Protein AF-A0A8J8AQG9-F1 (afdb_monomer_lite)

Structure (mmCIF, N/CA/C/O backbone):
data_AF-A0A8J8AQG9-F1
#
_entry.id   AF-A0A8J8AQG9-F1
#
loop_
_atom_site.group_PDB
_atom_site.id
_atom_site.type_symbol
_atom_site.label_atom_id
_atom_site.label_alt_id
_atom_site.label_comp_id
_atom_site.label_asym_id
_atom_site.label_entity_id
_atom_site.label_seq_id
_atom_site.pdbx_PDB_ins_code
_atom_site.Cartn_x
_atom_site.Cartn_y
_atom_site.Cartn_z
_atom_site.occupancy
_atom_site.B_iso_or_equiv
_atom_site.auth_seq_id
_atom_site.auth_comp_id
_atom_site.auth_asym_id
_atom_site.auth_atom_id
_atom_site.pdbx_PDB_model_num
ATOM 1 N N . PHE A 1 1 ? 2.863 -6.650 -1.900 1.00 89.25 1 PHE A N 1
ATOM 2 C CA . PHE A 1 1 ? 2.854 -6.531 -3.370 1.00 89.25 1 PHE A CA 1
ATOM 3 C C . PHE A 1 1 ? 1.446 -6.736 -3.888 1.00 89.25 1 PHE A C 1
ATOM 5 O O . PHE A 1 1 ? 0.728 -7.558 -3.326 1.00 89.25 1 PHE A O 1
ATOM 12 N N . ALA A 1 2 ? 1.061 -5.975 -4.908 1.00 91.75 2 ALA A N 1
ATOM 13 C CA . ALA A 1 2 ? -0.131 -6.219 -5.705 1.00 91.75 2 ALA A CA 1
ATOM 14 C C . ALA A 1 2 ? 0.036 -7.484 -6.567 1.00 91.75 2 ALA A C 1
ATOM 16 O O . ALA A 1 2 ? 1.175 -7.873 -6.849 1.00 91.75 2 ALA A O 1
ATOM 17 N N . PRO A 1 3 ? -1.069 -8.116 -7.002 1.00 91.19 3 PRO A N 1
ATOM 18 C CA . PRO A 1 3 ? -1.016 -9.301 -7.863 1.00 91.19 3 P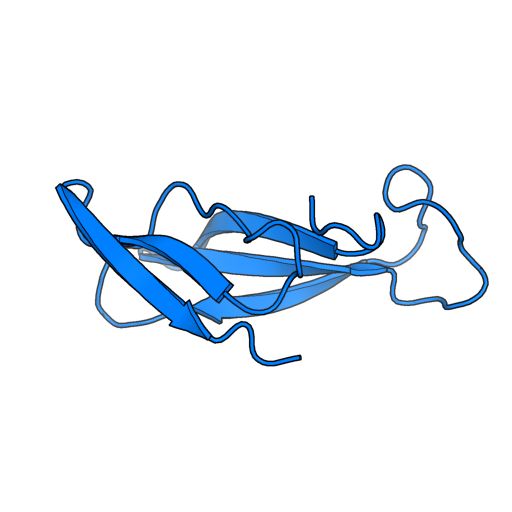RO A CA 1
ATOM 19 C C . PRO A 1 3 ? -0.277 -9.081 -9.192 1.00 91.19 3 PRO A C 1
ATOM 21 O O . PRO A 1 3 ? 0.244 -10.032 -9.764 1.00 91.19 3 PRO A O 1
ATOM 24 N N . ASP A 1 4 ? -0.197 -7.835 -9.671 1.00 89.88 4 ASP A N 1
ATOM 25 C CA . ASP A 1 4 ? 0.515 -7.470 -10.901 1.00 89.88 4 ASP A CA 1
ATOM 26 C C . ASP A 1 4 ? 2.051 -7.496 -10.777 1.00 89.88 4 ASP A C 1
ATOM 28 O O . ASP A 1 4 ? 2.746 -7.396 -11.787 1.00 89.88 4 ASP A O 1
ATOM 32 N N . GLY A 1 5 ? 2.596 -7.602 -9.558 1.00 92.62 5 GLY A N 1
ATOM 33 C CA . GLY A 1 5 ? 4.036 -7.548 -9.288 1.00 92.62 5 GLY A CA 1
ATOM 34 C C . GLY A 1 5 ? 4.699 -6.184 -9.539 1.00 92.62 5 GLY A C 1
ATOM 35 O O . GLY A 1 5 ? 5.918 -6.067 -9.400 1.00 92.62 5 GLY A O 1
ATOM 36 N N . LYS A 1 6 ? 3.922 -5.151 -9.884 1.00 94.62 6 LYS A N 1
ATOM 37 C CA . LYS A 1 6 ? 4.390 -3.804 -10.255 1.00 94.62 6 LYS A CA 1
ATOM 38 C C . LYS A 1 6 ? 4.006 -2.726 -9.249 1.00 94.62 6 LYS A C 1
ATOM 40 O O . LYS A 1 6 ? 4.541 -1.618 -9.327 1.00 94.62 6 LYS A O 1
ATOM 45 N N . THR A 1 7 ? 3.132 -3.049 -8.299 1.00 94.94 7 THR A N 1
ATOM 46 C CA . THR A 1 7 ? 2.724 -2.133 -7.232 1.00 94.94 7 THR A CA 1
ATOM 47 C C . THR A 1 7 ? 3.021 -2.693 -5.838 1.00 94.94 7 THR A C 1
ATOM 49 O O . THR A 1 7 ? 2.799 -3.871 -5.536 1.00 94.94 7 THR A O 1
ATOM 52 N N . LEU A 1 8 ? 3.499 -1.822 -4.950 1.00 95.81 8 LEU A N 1
ATOM 53 C CA . LEU A 1 8 ? 3.664 -2.074 -3.523 1.00 95.81 8 LEU A CA 1
ATOM 54 C C . LEU A 1 8 ? 2.737 -1.147 -2.729 1.00 95.81 8 LEU A C 1
ATOM 56 O O . LEU A 1 8 ? 2.751 0.065 -2.921 1.00 95.81 8 LEU A O 1
ATOM 60 N N . TYR A 1 9 ? 1.962 -1.740 -1.822 1.00 96.56 9 TYR A N 1
ATOM 61 C CA . TYR A 1 9 ? 1.172 -1.032 -0.817 1.00 96.56 9 TYR A CA 1
ATOM 62 C C . TYR A 1 9 ? 1.842 -1.214 0.540 1.00 96.56 9 TYR A C 1
ATOM 64 O O . TYR A 1 9 ? 2.204 -2.343 0.886 1.00 96.56 9 TYR A O 1
ATOM 72 N N . TYR A 1 10 ? 2.024 -0.128 1.281 1.00 97.62 10 TYR A N 1
ATOM 73 C CA . TYR A 1 10 ? 2.686 -0.134 2.585 1.00 97.62 10 TYR A CA 1
ATOM 74 C C . TYR A 1 10 ? 2.236 1.055 3.422 1.00 97.62 10 TYR A C 1
ATOM 76 O O . TYR A 1 10 ? 1.760 2.046 2.878 1.00 97.62 10 TYR A O 1
ATOM 84 N N . SER A 1 11 ? 2.403 0.946 4.736 1.00 98.00 11 SER A N 1
ATOM 85 C CA . SER A 1 11 ? 2.219 2.077 5.641 1.00 98.00 11 SER A CA 1
ATO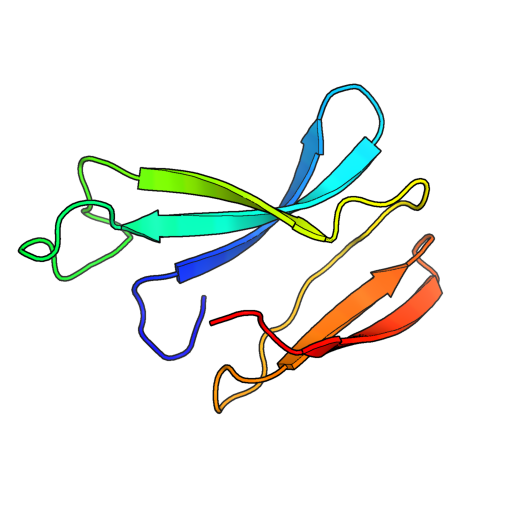M 86 C C . SER A 1 11 ? 3.526 2.841 5.799 1.00 98.00 11 SER A C 1
ATOM 88 O O . SER A 1 11 ? 4.584 2.216 5.928 1.00 98.00 11 SER A O 1
ATOM 90 N N . ALA A 1 12 ? 3.459 4.167 5.817 1.00 98.00 12 ALA A N 1
ATOM 91 C CA . ALA A 1 12 ? 4.603 5.023 6.102 1.00 98.00 12 ALA A CA 1
ATOM 92 C C . ALA A 1 12 ? 4.168 6.239 6.915 1.00 98.00 12 ALA A C 1
ATOM 94 O O . ALA A 1 12 ? 3.148 6.848 6.613 1.00 98.00 12 ALA A O 1
ATOM 95 N N . GLU A 1 13 ? 4.977 6.614 7.903 1.00 97.50 13 GLU A N 1
ATOM 96 C CA . GLU A 1 13 ? 4.795 7.881 8.600 1.00 97.50 13 GLU A CA 1
ATOM 97 C C . GLU A 1 13 ? 5.363 9.021 7.759 1.00 97.50 13 GLU A C 1
ATOM 99 O O . GLU A 1 13 ? 6.549 9.024 7.405 1.00 97.50 13 GLU A O 1
ATOM 104 N N . ARG A 1 14 ? 4.525 10.010 7.454 1.00 94.00 14 ARG A N 1
ATOM 105 C CA . ARG A 1 14 ? 4.946 11.269 6.842 1.00 94.00 14 ARG A CA 1
ATOM 106 C C . ARG A 1 14 ? 4.268 12.424 7.539 1.00 94.00 14 ARG A C 1
ATOM 108 O O . ARG A 1 14 ? 3.069 12.403 7.764 1.00 94.00 14 ARG A O 1
ATOM 115 N N . ASN A 1 15 ? 5.046 13.458 7.853 1.00 93.38 15 ASN A N 1
ATOM 116 C CA . ASN A 1 15 ? 4.534 14.687 8.463 1.00 93.38 15 ASN A CA 1
ATOM 117 C C . ASN A 1 15 ? 3.681 14.444 9.728 1.00 93.38 15 ASN A C 1
ATOM 119 O O . ASN A 1 15 ? 2.771 15.216 10.009 1.00 93.38 15 ASN A O 1
ATOM 123 N N . GLY A 1 16 ? 3.992 13.387 10.488 1.00 96.06 16 GLY A N 1
ATOM 124 C CA . GLY A 1 16 ? 3.305 13.046 11.733 1.00 96.06 16 GLY A CA 1
ATOM 125 C C . GLY A 1 16 ? 2.009 12.249 11.582 1.00 96.06 16 GLY A C 1
ATOM 126 O O . GLY A 1 16 ? 1.289 12.155 12.570 1.00 96.06 16 GLY A O 1
ATOM 127 N N . SER A 1 17 ? 1.716 11.684 10.405 1.00 97.19 17 SER A N 1
ATOM 128 C CA . SER A 1 17 ? 0.612 10.734 10.230 1.00 97.19 17 SER A CA 1
ATOM 129 C C . SER A 1 17 ? 1.057 9.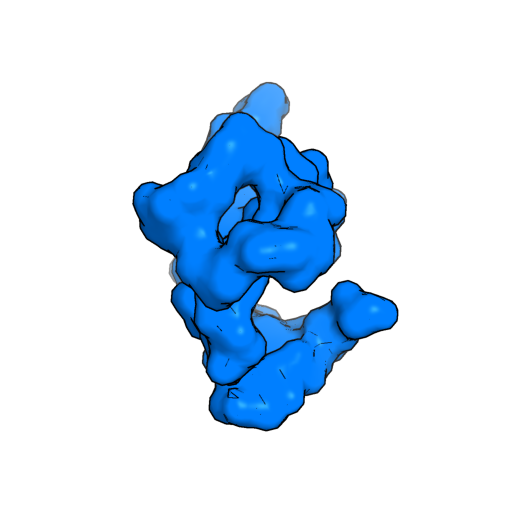477 9.487 1.00 97.19 17 SER A C 1
ATOM 131 O O . SER A 1 17 ? 1.878 9.544 8.563 1.00 97.19 17 SER A O 1
ATOM 133 N N . TRP A 1 18 ? 0.580 8.318 9.942 1.00 98.44 18 TRP A N 1
ATOM 134 C CA . TRP A 1 18 ? 0.744 7.045 9.250 1.00 98.44 18 TRP A CA 1
ATOM 135 C C . TRP A 1 18 ? -0.333 6.873 8.192 1.00 98.44 18 TRP A C 1
ATOM 137 O O . TRP A 1 18 ? -1.480 6.595 8.519 1.00 98.44 18 TRP A O 1
ATOM 147 N N . ASP A 1 19 ? 0.091 6.908 6.935 1.00 98.12 19 ASP A N 1
ATOM 148 C CA . ASP A 1 19 ? -0.782 6.730 5.780 1.00 98.12 19 ASP A CA 1
ATOM 149 C C . ASP A 1 19 ? -0.466 5.418 5.058 1.00 98.12 19 ASP A C 1
ATOM 151 O O . ASP A 1 19 ? 0.655 4.888 5.119 1.00 98.12 19 ASP A O 1
ATOM 155 N N . ILE A 1 20 ? -1.423 4.924 4.271 1.00 97.75 20 ILE A N 1
ATOM 156 C CA . ILE A 1 20 ? -1.160 3.878 3.279 1.00 97.75 20 ILE A CA 1
ATOM 157 C C . ILE A 1 20 ? -0.729 4.517 1.968 1.00 97.75 20 ILE A C 1
ATOM 159 O O . ILE A 1 20 ? -1.475 5.236 1.301 1.00 97.75 20 ILE A O 1
ATOM 163 N N . MET A 1 21 ? 0.474 4.152 1.553 1.00 97.06 21 MET A N 1
ATOM 164 C CA . MET A 1 21 ? 1.136 4.624 0.351 1.00 97.06 21 MET A CA 1
ATOM 165 C C . MET A 1 21 ? 1.066 3.576 -0.756 1.00 97.06 21 MET A C 1
ATOM 167 O O . MET A 1 21 ? 1.055 2.364 -0.510 1.00 97.06 21 MET A O 1
ATOM 171 N N . LYS A 1 22 ? 1.071 4.058 -1.999 1.00 96.12 22 LYS A N 1
ATOM 172 C CA . LYS A 1 22 ? 1.195 3.255 -3.215 1.00 96.12 22 LYS A CA 1
ATOM 173 C C . LYS A 1 22 ? 2.499 3.617 -3.913 1.00 96.12 22 LYS A C 1
ATOM 175 O O . LYS A 1 22 ? 2.680 4.755 -4.337 1.00 96.12 22 LYS A O 1
ATOM 180 N N . ALA A 1 23 ? 3.375 2.634 -4.090 1.00 97.06 23 ALA A N 1
ATOM 181 C CA . ALA A 1 23 ? 4.548 2.737 -4.950 1.00 97.06 23 ALA A CA 1
ATOM 182 C C . ALA A 1 23 ? 4.346 1.893 -6.211 1.00 97.06 23 ALA A C 1
ATOM 184 O O . ALA A 1 23 ? 3.962 0.727 -6.122 1.00 97.06 23 ALA A O 1
ATOM 185 N N . THR A 1 24 ? 4.605 2.463 -7.387 1.00 96.88 24 THR A N 1
ATOM 186 C CA . THR A 1 24 ? 4.423 1.798 -8.688 1.00 96.88 24 THR A CA 1
ATOM 187 C C . THR A 1 24 ? 5.635 2.034 -9.585 1.00 96.88 24 THR A C 1
ATOM 189 O O . THR A 1 24 ? 6.205 3.126 -9.588 1.00 96.88 24 THR A O 1
ATOM 192 N N . ILE A 1 25 ? 6.015 1.021 -10.367 1.00 97.25 25 ILE A N 1
ATOM 193 C CA . ILE A 1 25 ? 7.019 1.160 -11.434 1.00 97.25 25 ILE A CA 1
ATOM 194 C C . ILE A 1 25 ? 6.574 2.265 -12.406 1.00 97.25 25 ILE A C 1
ATOM 196 O O . ILE A 1 25 ? 5.473 2.198 -12.955 1.00 97.25 25 ILE A O 1
ATOM 200 N N . ALA A 1 26 ? 7.419 3.270 -12.647 1.00 96.75 26 ALA A N 1
ATOM 201 C CA . ALA A 1 26 ? 7.074 4.378 -13.542 1.00 96.75 26 ALA A CA 1
ATOM 202 C C . ALA A 1 26 ? 7.321 4.056 -15.028 1.00 96.75 26 ALA A C 1
ATOM 204 O O . ALA A 1 26 ? 6.608 4.556 -15.899 1.00 96.75 26 ALA A O 1
ATOM 205 N N . ARG A 1 27 ? 8.328 3.225 -15.329 1.00 96.00 27 ARG A N 1
ATOM 206 C CA . ARG A 1 27 ? 8.724 2.855 -16.698 1.00 96.00 27 ARG A CA 1
ATOM 207 C C . ARG A 1 27 ? 8.092 1.531 -17.105 1.00 96.00 27 ARG A C 1
ATOM 209 O O . ARG A 1 27 ? 8.334 0.504 -16.480 1.00 96.00 27 ARG A O 1
ATOM 216 N N . LYS A 1 28 ? 7.282 1.530 -18.164 1.00 91.62 28 LYS A N 1
ATOM 217 C CA . LYS A 1 28 ? 6.509 0.341 -18.572 1.00 91.62 28 LYS A CA 1
ATOM 218 C C . LYS A 1 28 ? 7.395 -0.803 -19.066 1.00 91.62 28 LYS A C 1
ATOM 220 O O . LYS A 1 28 ? 6.984 -1.960 -18.984 1.00 91.62 28 LYS A O 1
ATOM 225 N N . GLU A 1 29 ? 8.583 -0.464 -19.554 1.00 95.25 29 GLU A N 1
ATOM 226 C CA . GLU A 1 29 ? 9.597 -1.372 -20.084 1.00 95.25 29 GLU A CA 1
ATOM 227 C C . GLU A 1 29 ? 10.310 -2.158 -18.973 1.00 95.25 29 GLU A C 1
ATOM 229 O O . GLU A 1 29 ? 10.939 -3.175 -19.254 1.00 95.25 29 GLU A O 1
ATOM 234 N N . GLU A 1 30 ? 10.204 -1.721 -17.713 1.00 95.56 30 GLU A N 1
ATOM 235 C CA . GLU A 1 30 ? 10.808 -2.395 -16.565 1.00 95.56 30 GLU A CA 1
ATOM 236 C C . GLU A 1 30 ? 9.830 -3.444 -15.992 1.00 95.56 30 GLU A C 1
ATOM 238 O O . GLU A 1 30 ? 8.743 -3.095 -15.515 1.00 95.56 30 GLU A O 1
ATOM 243 N N . PRO A 1 31 ? 10.165 -4.750 -16.040 1.00 92.06 31 PRO A N 1
ATOM 244 C CA . PRO A 1 31 ? 9.214 -5.804 -15.686 1.00 92.06 31 PRO A CA 1
ATOM 245 C C . PRO A 1 31 ? 9.100 -6.056 -14.178 1.00 92.06 31 PRO A C 1
ATOM 247 O O . PRO A 1 31 ? 8.077 -6.574 -13.735 1.00 92.06 31 PRO A O 1
ATOM 250 N N . TYR A 1 32 ? 10.123 -5.706 -13.393 1.00 94.06 32 TYR A N 1
ATOM 251 C CA . TYR A 1 32 ? 10.234 -6.108 -11.992 1.00 94.06 32 TYR A CA 1
ATOM 252 C C . TYR A 1 32 ? 10.382 -4.915 -11.055 1.00 94.06 32 TYR A C 1
ATOM 254 O O . TYR A 1 32 ? 11.291 -4.104 -11.223 1.00 94.06 32 TYR A O 1
ATOM 262 N N . PHE A 1 33 ? 9.554 -4.860 -10.006 1.00 95.94 33 PHE A N 1
ATOM 263 C CA . PHE A 1 33 ? 9.603 -3.775 -9.021 1.00 95.94 33 PHE A CA 1
ATOM 264 C C . PHE A 1 33 ? 10.969 -3.685 -8.329 1.00 95.94 33 PHE A C 1
ATOM 266 O O . PHE A 1 33 ? 11.520 -2.600 -8.195 1.00 95.94 33 PHE A O 1
ATOM 273 N N . TYR A 1 34 ? 11.553 -4.829 -7.950 1.00 93.62 34 TYR A N 1
ATOM 274 C CA . TYR A 1 34 ? 12.841 -4.884 -7.245 1.00 93.62 34 TYR A CA 1
ATOM 275 C C . TYR A 1 34 ? 14.036 -4.384 -8.077 1.00 93.62 34 TYR A C 1
ATOM 277 O O . TYR A 1 34 ? 15.089 -4.111 -7.512 1.00 93.62 34 TYR A O 1
ATOM 285 N N . ALA A 1 35 ? 13.890 -4.301 -9.403 1.00 95.50 35 ALA A N 1
ATOM 286 C CA . ALA A 1 35 ? 14.931 -3.858 -10.329 1.00 95.50 35 ALA A CA 1
ATOM 287 C C . ALA A 1 35 ? 14.572 -2.541 -11.036 1.00 95.50 35 ALA A C 1
ATOM 289 O O . ALA A 1 35 ? 15.289 -2.122 -11.945 1.00 95.50 35 ALA A O 1
ATOM 290 N N . SER A 1 36 ? 13.456 -1.906 -10.665 1.00 96.94 36 SER A N 1
ATOM 291 C CA . SER A 1 36 ? 13.007 -0.681 -11.317 1.00 96.94 36 SER A CA 1
ATOM 292 C C . SER A 1 36 ? 13.899 0.502 -10.945 1.00 96.94 36 SER A C 1
ATOM 294 O O . SER A 1 36 ? 14.284 0.670 -9.789 1.00 96.94 36 SER A O 1
ATOM 296 N N . THR A 1 37 ? 14.218 1.338 -11.934 1.00 97.38 37 THR A N 1
ATOM 297 C CA . THR A 1 37 ? 15.088 2.510 -11.743 1.00 97.38 37 THR A CA 1
ATOM 298 C C . THR A 1 37 ? 14.320 3.764 -11.340 1.00 97.38 37 THR A C 1
ATOM 300 O O . THR A 1 37 ? 14.913 4.703 -10.810 1.00 97.38 37 THR A O 1
ATOM 303 N N . VAL A 1 38 ? 13.005 3.796 -11.586 1.00 97.69 38 VAL A N 1
ATOM 304 C CA . VAL A 1 38 ? 12.140 4.936 -11.270 1.00 97.69 38 VAL A CA 1
ATOM 305 C C . VAL A 1 38 ? 10.833 4.435 -10.665 1.00 97.69 38 VAL A C 1
ATOM 307 O O . VAL A 1 38 ? 10.015 3.809 -11.342 1.00 97.69 38 VAL A O 1
ATOM 310 N N . ILE A 1 39 ? 10.612 4.779 -9.397 1.00 97.81 39 ILE A N 1
ATOM 311 C CA . ILE A 1 39 ? 9.391 4.474 -8.653 1.00 97.81 39 ILE A CA 1
ATOM 312 C C . ILE A 1 39 ? 8.570 5.752 -8.498 1.00 97.81 39 ILE A C 1
ATOM 314 O O . ILE A 1 39 ? 9.079 6.775 -8.042 1.00 97.81 39 ILE A O 1
ATOM 318 N N . LYS A 1 40 ? 7.288 5.687 -8.864 1.00 97.44 40 LYS A N 1
ATOM 319 C CA . LYS A 1 40 ? 6.303 6.713 -8.518 1.00 97.44 40 LYS A CA 1
ATOM 320 C C . LYS A 1 40 ? 5.667 6.334 -7.189 1.00 97.44 40 LYS A C 1
ATOM 322 O O . LYS A 1 40 ? 5.129 5.234 -7.069 1.00 97.44 40 LYS A O 1
ATOM 327 N N . GLU A 1 41 ? 5.683 7.251 -6.235 1.00 96.69 41 GLU A N 1
ATOM 328 C CA . GLU A 1 41 ? 5.004 7.095 -4.955 1.00 96.69 41 GLU A CA 1
ATOM 329 C C . GLU A 1 41 ? 3.881 8.127 -4.804 1.00 96.69 41 GLU A C 1
ATOM 331 O O . GLU A 1 41 ? 4.052 9.291 -5.163 1.00 96.69 41 GLU A O 1
ATOM 336 N N . GLU A 1 42 ? 2.732 7.701 -4.284 1.00 96.25 42 GLU A N 1
ATOM 337 C CA . GLU A 1 42 ? 1.586 8.567 -3.998 1.00 96.25 42 GLU A CA 1
ATOM 338 C C . GLU A 1 42 ? 0.772 8.050 -2.800 1.00 96.25 42 GLU A C 1
ATOM 340 O O . GLU A 1 42 ? 0.720 6.833 -2.580 1.00 96.25 42 GLU A O 1
ATOM 345 N N . PRO A 1 43 ? 0.151 8.939 -2.001 1.00 95.50 43 PRO A N 1
ATOM 346 C CA . PRO A 1 43 ? -0.743 8.519 -0.928 1.00 95.50 43 PRO A CA 1
ATOM 347 C C . PRO A 1 43 ? -1.983 7.851 -1.524 1.00 95.50 43 PRO A C 1
ATOM 349 O O . PRO A 1 43 ? -2.539 8.316 -2.521 1.00 95.50 43 PRO A O 1
ATOM 352 N N . LEU A 1 44 ? -2.413 6.748 -0.917 1.00 95.38 44 LEU A N 1
ATOM 353 C CA . LEU A 1 44 ? -3.588 5.993 -1.349 1.00 95.38 44 LEU A CA 1
ATOM 354 C C . LEU A 1 44 ? -4.748 6.133 -0.367 1.00 95.38 44 LEU A C 1
ATOM 356 O O . LEU A 1 44 ? -5.884 6.359 -0.784 1.00 95.38 44 LEU A O 1
ATOM 360 N N . ILE A 1 45 ? -4.451 5.984 0.921 1.00 96.12 45 ILE A N 1
ATOM 361 C CA . ILE A 1 45 ? -5.357 6.260 2.034 1.00 96.12 45 ILE A CA 1
ATOM 362 C C . ILE A 1 45 ? -4.549 7.147 2.964 1.00 96.12 45 ILE A C 1
ATOM 364 O O . ILE A 1 45 ? -3.508 6.708 3.438 1.00 96.12 45 ILE A O 1
ATOM 368 N N . ALA A 1 46 ? -4.982 8.394 3.078 1.00 96.06 46 ALA A N 1
ATOM 369 C CA . ALA A 1 46 ? -4.345 9.409 3.896 1.00 96.06 46 ALA A CA 1
ATOM 370 C C . ALA A 1 46 ? -5.453 10.294 4.455 1.00 96.06 46 ALA A C 1
ATOM 372 O O . ALA A 1 46 ? -5.925 11.221 3.782 1.00 96.06 46 ALA A O 1
ATOM 373 N N . THR A 1 47 ? -5.996 9.888 5.598 1.00 95.88 47 THR A N 1
ATOM 374 C CA . THR A 1 47 ? -7.081 10.615 6.263 1.00 95.88 47 THR A CA 1
ATOM 375 C C . THR A 1 47 ? -6.545 11.343 7.494 1.00 95.88 47 THR A C 1
ATOM 377 O O . THR A 1 47 ? -5.345 11.472 7.673 1.00 95.88 47 THR A O 1
ATOM 380 N N . GLU A 1 48 ? -7.419 11.873 8.350 1.00 96.69 48 GLU A N 1
ATOM 381 C CA . GLU A 1 48 ? -6.991 12.378 9.667 1.00 96.69 48 GLU A CA 1
ATOM 382 C C . GLU A 1 48 ? -6.706 11.240 10.667 1.00 96.69 48 GLU A C 1
ATOM 384 O O . GLU A 1 48 ? -6.386 11.491 11.829 1.00 96.69 48 GLU A O 1
ATOM 389 N N . LYS A 1 49 ? -6.919 9.988 10.250 1.00 97.94 49 LYS A N 1
ATOM 390 C CA . LYS A 1 49 ? -6.715 8.775 11.035 1.00 97.94 49 LYS A CA 1
ATOM 391 C C . LYS A 1 49 ? -5.412 8.104 10.641 1.00 97.94 49 LYS 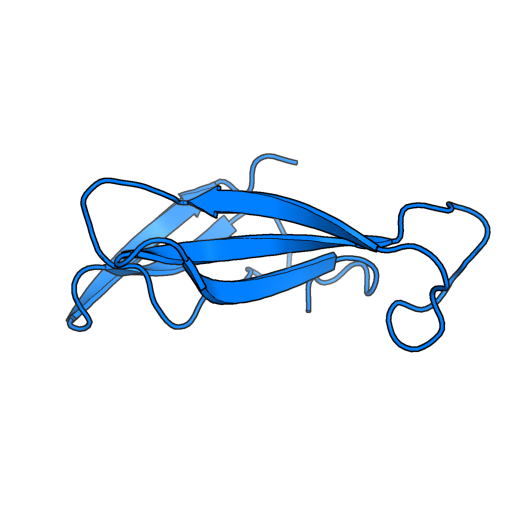A C 1
ATOM 393 O O . LYS A 1 49 ? -4.918 8.278 9.544 1.00 97.94 49 LYS A O 1
ATOM 398 N N . GLU A 1 50 ? -4.904 7.282 11.545 1.00 98.31 50 GLU A N 1
ATOM 399 C CA . GLU A 1 50 ? -3.690 6.511 11.308 1.00 98.31 50 GLU A CA 1
ATOM 400 C C . GLU A 1 50 ? -4.022 5.162 10.650 1.00 98.31 50 GLU A C 1
ATOM 402 O O . GLU A 1 50 ? -4.868 4.412 11.157 1.0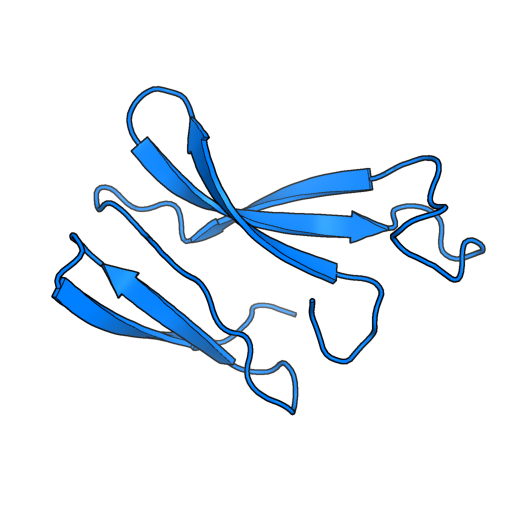0 98.31 50 GLU A O 1
ATOM 407 N N . GLU A 1 51 ? -3.335 4.812 9.562 1.00 98.50 51 GLU A N 1
ATOM 408 C CA . GLU A 1 51 ? -3.599 3.622 8.753 1.00 98.50 51 GLU A CA 1
ATOM 409 C C . GLU A 1 51 ? -2.410 2.647 8.643 1.00 98.50 51 GLU A C 1
ATOM 411 O O . GLU A 1 51 ? -1.325 2.934 8.127 1.00 98.50 51 GLU A O 1
ATOM 416 N N . PHE A 1 52 ? -2.641 1.403 9.070 1.00 98.31 52 PHE A N 1
ATOM 417 C CA . PHE A 1 52 ? -1.603 0.388 9.237 1.00 98.31 52 PHE A CA 1
ATOM 418 C C . PHE A 1 52 ? -1.868 -0.901 8.454 1.00 98.31 52 PHE A C 1
ATOM 420 O O . PHE A 1 52 ? -3.007 -1.308 8.229 1.00 98.31 52 PHE A O 1
ATOM 427 N N . GLN A 1 53 ? -0.775 -1.604 8.141 1.00 97.50 53 GLN A N 1
ATOM 428 C CA . GLN A 1 53 ? -0.756 -3.001 7.684 1.00 97.50 53 GLN A CA 1
ATOM 429 C C . GLN A 1 53 ? -1.685 -3.295 6.487 1.00 97.50 53 GLN A C 1
ATOM 431 O O . GLN A 1 53 ? -2.515 -4.207 6.560 1.00 97.50 53 GLN A O 1
ATOM 436 N N . PRO A 1 54 ? -1.553 -2.566 5.364 1.00 97.44 54 PRO A N 1
ATOM 437 C CA . PRO A 1 54 ? -2.390 -2.800 4.202 1.00 97.44 54 PRO A CA 1
ATOM 438 C C . PRO A 1 54 ? -2.182 -4.206 3.631 1.00 97.44 54 PRO A C 1
ATOM 440 O O . PRO A 1 54 ? -1.058 -4.690 3.461 1.00 97.44 54 PRO A O 1
ATOM 443 N N . LYS A 1 55 ? -3.288 -4.836 3.245 1.00 96.94 55 LYS A N 1
ATOM 444 C CA . LYS A 1 55 ? -3.339 -6.089 2.494 1.00 96.94 55 LYS A CA 1
ATOM 445 C C . LYS A 1 55 ? -4.254 -5.923 1.294 1.00 96.94 55 LYS A C 1
ATOM 447 O O . LYS A 1 55 ? -5.449 -5.692 1.431 1.00 96.94 55 LYS A O 1
ATOM 452 N N . VAL A 1 56 ? -3.680 -6.082 0.110 1.00 95.81 56 VAL A N 1
ATOM 453 C CA . VAL A 1 56 ? -4.425 -6.098 -1.148 1.00 95.81 56 VAL A CA 1
ATOM 454 C C . VAL A 1 56 ? -5.081 -7.461 -1.369 1.00 95.81 56 VAL A C 1
ATOM 456 O O . VAL A 1 56 ? -4.494 -8.509 -1.085 1.00 95.81 56 VAL A O 1
ATOM 459 N N . SER A 1 57 ? -6.310 -7.427 -1.865 1.00 95.00 57 SER A N 1
ATOM 460 C CA . SER A 1 57 ? -7.080 -8.595 -2.297 1.00 95.00 57 SER A CA 1
ATOM 461 C C . SER A 1 57 ? -6.406 -9.343 -3.463 1.00 95.00 57 SER A C 1
ATOM 463 O O . SER A 1 57 ? -5.672 -8.734 -4.248 1.00 95.00 57 SER A O 1
ATOM 465 N N . PRO A 1 58 ? -6.661 -10.657 -3.629 1.00 93.88 58 PRO A N 1
ATOM 466 C CA . PRO A 1 58 ? -6.079 -11.450 -4.716 1.00 93.88 58 PRO A CA 1
ATOM 467 C C . PRO A 1 58 ? -6.401 -10.945 -6.128 1.00 93.88 58 PRO A C 1
ATOM 469 O O . PRO A 1 58 ? -5.610 -11.163 -7.040 1.00 93.88 58 PRO A O 1
ATOM 472 N N . ASP A 1 59 ? -7.543 -10.277 -6.317 1.00 93.00 59 ASP A N 1
ATOM 473 C CA . ASP A 1 59 ? -7.946 -9.689 -7.600 1.00 93.00 59 ASP A CA 1
ATOM 474 C C . ASP A 1 59 ? -7.536 -8.212 -7.750 1.00 93.00 59 ASP A C 1
ATOM 476 O O . ASP A 1 59 ? -7.808 -7.594 -8.780 1.00 93.00 59 ASP A O 1
ATOM 480 N N . GLY A 1 60 ? -6.882 -7.642 -6.733 1.00 91.69 60 GLY A N 1
ATOM 481 C CA . GLY A 1 60 ? -6.376 -6.273 -6.732 1.00 91.69 60 GLY A CA 1
ATOM 482 C C . GLY A 1 60 ? -7.435 -5.178 -6.572 1.00 91.69 60 GLY A C 1
ATOM 483 O O . GLY A 1 60 ? -7.070 -4.002 -6.632 1.00 91.69 60 GLY A O 1
ATOM 484 N N . LYS A 1 61 ? -8.719 -5.516 -6.382 1.00 92.00 61 LYS A N 1
ATOM 485 C CA . LYS A 1 61 ? -9.820 -4.530 -6.379 1.00 92.00 61 LYS A CA 1
ATOM 486 C C . LYS A 1 61 ? -10.085 -3.887 -5.027 1.00 92.00 61 LYS A C 1
ATOM 488 O O . LYS A 1 61 ? -10.687 -2.818 -4.965 1.00 92.00 61 LYS A O 1
ATOM 493 N N . GLU A 1 62 ? -9.638 -4.514 -3.954 1.00 95.69 62 GLU A N 1
ATOM 494 C CA . GLU A 1 62 ? -9.859 -4.068 -2.578 1.00 95.69 62 GLU A CA 1
ATOM 495 C C . GLU A 1 62 ? -8.576 -4.104 -1.750 1.00 95.69 62 GLU A C 1
ATOM 497 O O . GLU A 1 62 ? -7.676 -4.913 -2.012 1.00 95.69 62 GLU A O 1
ATOM 502 N N . ILE A 1 63 ? -8.518 -3.242 -0.735 1.00 96.69 63 ILE A N 1
ATOM 503 C CA . ILE A 1 63 ? -7.455 -3.199 0.270 1.00 96.69 63 ILE A CA 1
ATOM 504 C C . ILE A 1 63 ? -8.091 -3.241 1.657 1.00 96.69 63 ILE A C 1
ATOM 506 O O . ILE A 1 63 ? -8.947 -2.417 1.979 1.00 96.69 63 ILE A O 1
ATOM 510 N N . ALA A 1 64 ? -7.643 -4.194 2.472 1.00 97.81 64 ALA A N 1
ATOM 511 C CA . ALA A 1 64 ? -7.929 -4.263 3.897 1.00 97.81 64 ALA A CA 1
ATOM 512 C C . ALA A 1 64 ? -6.797 -3.598 4.691 1.00 97.81 64 ALA A C 1
ATOM 514 O O . ALA A 1 64 ? -5.627 -3.776 4.348 1.00 97.81 64 ALA A O 1
ATOM 515 N N . TYR A 1 65 ? -7.129 -2.856 5.744 1.00 98.19 65 TYR A N 1
ATOM 516 C CA . TYR A 1 65 ? -6.152 -2.182 6.602 1.00 98.19 65 TYR A CA 1
ATOM 517 C C . TYR A 1 65 ? -6.683 -1.944 8.019 1.00 98.19 65 TYR A C 1
ATOM 519 O O . TYR A 1 65 ? -7.879 -2.095 8.274 1.00 98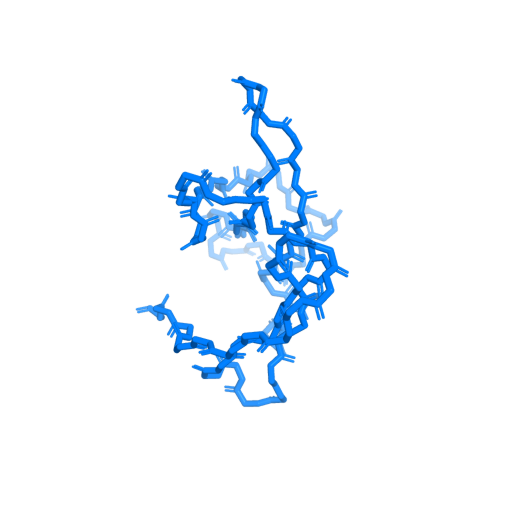.19 65 TYR A O 1
ATOM 527 N N . LEU A 1 66 ? -5.790 -1.576 8.937 1.00 98.69 66 LEU A N 1
ATOM 528 C CA . LEU A 1 66 ? -6.128 -1.198 10.307 1.00 98.69 66 LEU A CA 1
ATOM 529 C C . LEU A 1 66 ? -6.149 0.327 10.446 1.00 98.69 66 LEU A C 1
ATOM 531 O O . LEU A 1 66 ? -5.110 0.965 10.328 1.00 98.69 66 LEU A O 1
ATOM 535 N N . GLU A 1 67 ? -7.311 0.896 10.738 1.00 98.44 67 GLU A N 1
ATOM 536 C CA . GLU A 1 67 ? -7.487 2.285 11.169 1.00 98.44 67 GLU A CA 1
ATOM 537 C C . GLU A 1 67 ? -7.323 2.364 12.694 1.00 98.44 67 GLU A C 1
ATOM 539 O O . GLU A 1 67 ? -7.839 1.507 13.421 1.00 98.44 67 GLU A O 1
ATOM 544 N N . GLU A 1 68 ? -6.573 3.354 13.186 1.00 98.12 68 GLU A N 1
ATOM 545 C CA . GLU A 1 68 ? -6.322 3.576 14.624 1.00 98.12 68 GLU A CA 1
ATOM 546 C C . GLU A 1 68 ? -5.814 2.304 15.335 1.00 98.12 68 GLU A C 1
ATOM 548 O O . GLU A 1 68 ? -6.108 2.029 16.500 1.00 98.12 68 GLU A O 1
ATOM 553 N N . ARG A 1 69 ? -5.041 1.492 14.596 1.00 96.38 69 ARG A N 1
ATOM 554 C CA . ARG A 1 69 ? -4.416 0.218 15.010 1.00 96.38 69 ARG A CA 1
ATOM 555 C C . ARG A 1 69 ? -5.376 -0.936 15.323 1.00 96.38 69 ARG A C 1
ATOM 557 O O . ARG A 1 69 ? -4.909 -2.071 15.389 1.00 96.38 69 ARG A O 1
ATOM 564 N N . ASN A 1 70 ? -6.670 -0.694 15.526 1.00 96.81 70 ASN A N 1
ATOM 565 C CA . ASN A 1 70 ? -7.603 -1.705 16.041 1.00 96.81 70 ASN A CA 1
ATOM 566 C C . ASN A 1 70 ? -8.913 -1.847 15.250 1.00 96.81 70 ASN A C 1
ATOM 568 O O . ASN A 1 70 ? -9.674 -2.777 15.518 1.00 96.81 70 ASN A O 1
ATOM 572 N N . THR A 1 71 ? -9.175 -0.977 14.274 1.00 98.50 71 THR A N 1
ATOM 573 C CA . THR A 1 71 ? -10.397 -1.025 13.469 1.00 98.50 71 THR A CA 1
ATOM 574 C C . THR A 1 71 ? -10.081 -1.549 12.075 1.00 98.50 71 THR A C 1
ATOM 576 O O . THR A 1 71 ? -9.372 -0.907 11.308 1.00 98.50 71 THR A O 1
ATOM 579 N N . LEU A 1 72 ? -10.614 -2.720 11.718 1.00 98.25 72 LEU A N 1
ATOM 580 C CA . LEU A 1 72 ? -10.462 -3.264 10.367 1.00 98.25 72 LEU A CA 1
ATOM 581 C C . LEU A 1 72 ? -11.352 -2.494 9.383 1.00 98.25 72 LEU A C 1
ATOM 583 O O . LEU A 1 72 ? -12.572 -2.439 9.547 1.00 98.25 72 LEU A O 1
ATOM 587 N N . LYS A 1 73 ? -10.745 -1.948 8.331 1.00 98.12 73 LYS A N 1
ATOM 588 C CA . LYS A 1 73 ? -11.425 -1.253 7.236 1.00 98.12 73 LYS A CA 1
ATOM 589 C C . LYS A 1 73 ? -11.119 -1.937 5.908 1.00 98.12 73 LYS A C 1
ATOM 591 O O . LYS A 1 73 ? -10.062 -2.540 5.734 1.00 98.12 73 LYS A O 1
ATOM 596 N N . ILE A 1 74 ? -12.061 -1.839 4.973 1.00 97.06 74 ILE A N 1
ATOM 597 C CA . ILE A 1 74 ? -11.910 -2.290 3.586 1.00 97.06 74 ILE A CA 1
ATOM 598 C C . ILE A 1 74 ? -12.278 -1.119 2.680 1.00 97.06 74 ILE A C 1
ATOM 600 O O . ILE A 1 74 ? -13.328 -0.501 2.862 1.00 97.06 74 ILE A O 1
ATOM 604 N N . CYS A 1 75 ? -11.431 -0.817 1.701 1.00 93.12 75 CYS A N 1
ATOM 605 C CA . CYS A 1 75 ? -11.720 0.173 0.670 1.00 93.12 75 CYS A CA 1
ATOM 606 C C . CYS A 1 75 ? -11.490 -0.409 -0.728 1.00 93.12 75 CYS A C 1
ATOM 608 O O . CYS A 1 75 ? -10.735 -1.368 -0.914 1.00 93.12 75 CYS A O 1
ATOM 610 N N . LYS A 1 76 ? -12.128 0.194 -1.736 1.00 88.88 76 LYS A N 1
ATOM 611 C CA . LYS A 1 76 ? -11.822 -0.122 -3.132 1.00 88.88 76 LYS A CA 1
ATOM 612 C C . LYS A 1 76 ? -10.453 0.448 -3.489 1.00 88.88 76 LYS A C 1
ATOM 614 O O . LYS A 1 76 ? -10.208 1.641 -3.314 1.00 88.88 76 LYS A O 1
ATOM 619 N N . SER A 1 77 ? -9.603 -0.404 -4.045 1.00 74.06 77 SER A N 1
ATOM 620 C CA . SER A 1 77 ? -8.388 -0.014 -4.749 1.00 74.06 77 SER A CA 1
ATOM 621 C C . SER A 1 77 ? -8.808 0.881 -5.916 1.00 74.06 77 SER A C 1
ATOM 623 O O . SER A 1 77 ? -9.473 0.424 -6.848 1.00 74.06 77 SER A O 1
ATOM 625 N N . LYS A 1 78 ? -8.510 2.183 -5.838 1.00 63.53 78 LYS A N 1
ATOM 626 C CA . LYS A 1 78 ? -8.622 3.070 -7.000 1.00 63.53 78 LYS A CA 1
ATOM 627 C C . LYS A 1 78 ? -7.538 2.626 -7.990 1.00 63.53 78 LYS A C 1
ATOM 629 O O . LYS A 1 78 ? -6.361 2.947 -7.806 1.00 63.53 78 LYS A O 1
ATOM 634 N N . LEU A 1 79 ? -7.938 1.797 -8.954 1.00 49.88 79 LEU A N 1
ATOM 635 C CA . LEU A 1 79 ? -7.146 1.476 -10.141 1.00 49.88 79 LEU A CA 1
ATOM 636 C C . LEU A 1 79 ? -7.001 2.726 -11.009 1.00 49.88 79 LEU A C 1
ATOM 638 O O . LEU A 1 79 ? -8.038 3.387 -11.247 1.00 49.88 79 LEU A O 1
#

Radius of gyration: 12.84 Å; chains: 1; bounding box: 27×26×36 Å

pLDDT: mean 94.6, std 7.05, range [49.88, 98.69]

Sequence (79 aa):
FAPDGKTLYYSAERNGSWDIMKATIARKEEPYFYASTVIKEEPLIATEKEEFQPKVSPDGKEIAYLEERNTLKICKSKL

Foldseek 3Di:
DALQQFKDWAWDDDPRATFIKIKGQPDPPDRHNVPGPDIDMDTQGDDPWHWHDWDADNVRQKIWIDTNNHDIDMDTRPD

Secondary structure (DSSP, 8-state):
--TTSSEEEEEEEETTEEEEEEEEES-TT---GGG-S-EEEEEEE--SS-EEEEEE-TTSSEEEEEETTTEEEEEE---